Protein AF-A0A821PG09-F1 (afdb_monomer)

InterPro domains:
  IPR049012 Mutator-like transposase domain [PF20700] (2-103)

Solvent-accessible surface area (backbone atoms only — not comparable to full-atom values): 5964 Å² total; per-residue (Å²): 90,81,44,63,34,49,74,54,64,52,54,81,38,88,52,66,78,28,50,37,33,41,25,38,32,29,39,69,66,101,76,57,44,83,74,45,76,45,81,42,17,60,58,38,70,65,68,58,53,42,64,75,34,46,82,80,37,52,66,61,32,51,55,50,59,74,71,55,78,78,62,53,73,48,87,80,57,39,32,67,92,38,46,41,51,56,37,52,53,50,54,47,52,47,36,36,71,79,67,52,34,42,76,35,123

Nearest PDB structures (foldseek):
  3qbx-assembly1_B  TM=4.839E-01  e=1.180E-01  Pseudomonas aeruginosa
  4mo5-assembly2_C  TM=4.435E-01  e=9.162E-02  Pseudomonas aeruginosa
  4mo5-assembly2_D  TM=4.952E-01  e=1.726E-01  Pseudomonas aeruginosa
  8cp9-assembly1_B  TM=4.897E-01  e=1.959E-01  Pseudomonas aeruginosa
  4mo5-assembly1_A  TM=4.445E-01  e=1.340E-01  Pseudomonas aeruginosa

Radius of gyration: 17.49 Å; Cα contacts (8 Å, |Δi|>4): 167; chains: 1; bounding box: 33×31×52 Å

Structure (mmCIF, N/CA/C/O backbone):
data_AF-A0A821PG09-F1
#
_entry.id   AF-A0A821PG09-F1
#
loop_
_atom_site.group_PDB
_atom_site.id
_atom_site.type_symbol
_atom_site.label_atom_id
_atom_site.label_alt_id
_atom_site.label_comp_id
_atom_site.label_asym_id
_atom_site.label_entity_id
_atom_site.label_seq_id
_atom_site.pdbx_PDB_ins_code
_atom_site.Cartn_x
_atom_site.Cartn_y
_atom_site.Cartn_z
_atom_site.occupancy
_atom_site.B_iso_or_equiv
_atom_site.auth_seq_id
_atom_site.auth_comp_id
_atom_site.auth_asym_id
_atom_site.auth_atom_id
_atom_site.pdbx_PDB_model_num
ATOM 1 N N . ARG A 1 1 ? -10.779 -13.554 16.716 1.00 84.00 1 ARG A N 1
ATOM 2 C CA . ARG A 1 1 ? -10.642 -12.511 17.775 1.00 84.00 1 ARG A CA 1
ATOM 3 C C . ARG A 1 1 ? -11.046 -11.148 17.204 1.00 84.00 1 ARG A C 1
ATOM 5 O O . ARG A 1 1 ? -10.870 -10.964 16.005 1.00 84.00 1 ARG A O 1
ATOM 12 N N . LYS A 1 2 ? -11.604 -10.231 18.007 1.00 90.44 2 LYS A N 1
ATOM 13 C CA . LYS A 1 2 ? -11.978 -8.864 17.584 1.00 90.44 2 LYS A CA 1
ATOM 14 C C . LYS A 1 2 ? -11.140 -7.854 18.371 1.00 90.44 2 LYS A C 1
ATOM 16 O O . LYS A 1 2 ? -11.010 -8.026 19.578 1.00 90.44 2 LYS A O 1
ATOM 21 N N . ILE A 1 3 ? -10.547 -6.876 17.692 1.00 91.06 3 ILE A N 1
ATOM 22 C CA . ILE A 1 3 ? -9.675 -5.857 18.297 1.00 91.06 3 ILE A CA 1
ATOM 23 C C . ILE A 1 3 ? -10.156 -4.483 17.844 1.00 91.06 3 ILE A C 1
ATOM 25 O O . ILE A 1 3 ? -10.346 -4.283 16.646 1.00 91.06 3 ILE A O 1
ATOM 29 N N . THR A 1 4 ? -10.334 -3.557 18.783 1.00 93.75 4 THR A N 1
ATOM 30 C CA . THR A 1 4 ? -10.611 -2.152 18.465 1.00 93.75 4 THR A CA 1
ATOM 31 C C . THR A 1 4 ? -9.329 -1.471 18.006 1.00 93.75 4 THR A C 1
ATOM 33 O O . THR A 1 4 ? -8.317 -1.500 18.713 1.00 93.75 4 THR A O 1
ATOM 36 N N . ALA A 1 5 ? -9.367 -0.890 16.815 1.00 94.25 5 ALA A N 1
ATOM 37 C CA . ALA A 1 5 ? -8.224 -0.268 16.175 1.00 94.25 5 ALA A CA 1
ATOM 38 C C . ALA A 1 5 ? -8.680 0.910 15.312 1.00 94.25 5 ALA A C 1
ATOM 40 O O . ALA A 1 5 ? -9.775 0.890 14.752 1.00 94.25 5 ALA A O 1
ATOM 41 N N . SER A 1 6 ? -7.821 1.912 15.176 1.00 93.06 6 SER A N 1
ATOM 42 C CA . SER A 1 6 ? -7.987 2.972 14.185 1.00 93.06 6 SER A CA 1
ATOM 43 C C . SER A 1 6 ? -7.146 2.665 12.949 1.00 93.06 6 SER A C 1
ATOM 45 O O . SER A 1 6 ? -6.176 1.909 13.012 1.00 93.06 6 SER A O 1
ATOM 47 N N . GLY A 1 7 ? -7.545 3.213 11.806 1.00 91.56 7 GLY A N 1
ATOM 48 C CA . GLY A 1 7 ? -6.756 3.184 10.581 1.00 91.56 7 GLY A CA 1
ATOM 49 C C . GLY A 1 7 ? -6.442 4.606 10.147 1.00 91.56 7 GLY A C 1
ATOM 50 O O . GLY A 1 7 ? -7.313 5.464 10.261 1.00 91.56 7 GLY A O 1
ATOM 51 N N . ASP A 1 8 ? -5.227 4.836 9.666 1.00 90.12 8 ASP A N 1
ATOM 52 C CA . ASP A 1 8 ? -4.817 6.113 9.076 1.00 90.12 8 ASP A CA 1
ATOM 53 C C . ASP A 1 8 ? -3.886 5.859 7.879 1.00 90.12 8 ASP A C 1
ATOM 55 O O . ASP A 1 8 ? -3.425 4.734 7.644 1.00 90.12 8 ASP A O 1
ATOM 59 N N . GLY A 1 9 ? -3.620 6.890 7.084 1.00 89.31 9 GLY A N 1
ATOM 60 C CA . GLY A 1 9 ? -2.717 6.813 5.951 1.00 89.31 9 GLY A CA 1
ATOM 61 C C . GLY A 1 9 ? -2.070 8.140 5.584 1.00 89.31 9 GLY A C 1
ATOM 62 O O . GLY A 1 9 ? -2.632 9.222 5.719 1.00 89.31 9 GLY A O 1
ATOM 63 N N . THR A 1 10 ? -0.860 8.047 5.044 1.00 88.94 10 THR A N 1
ATOM 64 C CA . THR A 1 10 ? -0.066 9.191 4.605 1.00 88.94 10 THR A CA 1
ATOM 65 C C . THR A 1 10 ? 0.453 9.002 3.187 1.00 88.94 10 THR A C 1
ATOM 67 O O . THR A 1 10 ? 0.764 7.893 2.744 1.00 88.94 10 THR A O 1
ATOM 70 N N . TRP A 1 11 ? 0.570 10.108 2.456 1.00 87.19 11 TRP A N 1
ATOM 71 C CA . TRP A 1 11 ? 0.898 10.121 1.033 1.00 87.19 11 TRP A CA 1
ATOM 72 C C . TRP A 1 11 ? 2.135 10.977 0.772 1.00 87.19 11 TRP A C 1
ATOM 74 O O . TRP A 1 11 ? 2.291 12.044 1.362 1.00 87.19 11 TRP A O 1
ATOM 84 N N . GLN A 1 12 ? 2.981 10.563 -0.180 1.00 86.56 12 GLN A N 1
ATOM 85 C CA . GLN A 1 12 ? 4.212 11.292 -0.532 1.00 86.56 12 GLN A CA 1
ATOM 86 C C . GLN A 1 12 ? 3.950 12.761 -0.914 1.00 86.56 12 GLN A C 1
ATOM 88 O O . GLN A 1 12 ? 4.783 13.634 -0.685 1.00 86.56 12 GLN A O 1
ATOM 93 N N . LYS A 1 13 ? 2.797 13.033 -1.529 1.00 80.62 13 LYS A N 1
ATOM 94 C CA . LYS A 1 13 ? 2.304 14.377 -1.850 1.00 80.62 13 LYS A CA 1
ATOM 95 C C . LYS A 1 13 ? 0.853 14.457 -1.396 1.00 80.62 13 LYS A C 1
ATOM 97 O O . LYS A 1 13 ? 0.132 13.477 -1.566 1.00 80.62 13 LYS A O 1
ATOM 102 N N . ARG A 1 14 ? 0.403 15.587 -0.848 1.00 65.00 14 ARG A N 1
ATOM 103 C CA . ARG A 1 14 ? -1.021 15.774 -0.521 1.00 65.00 14 ARG A CA 1
ATOM 104 C C . ARG A 1 14 ? -1.846 15.909 -1.809 1.00 65.00 14 ARG A C 1
ATOM 106 O O . ARG A 1 14 ? -1.416 16.572 -2.750 1.00 65.00 14 ARG A O 1
ATOM 113 N N . GLY A 1 15 ? -3.032 15.301 -1.831 1.00 65.81 15 GLY A N 1
ATOM 114 C CA . GLY A 1 15 ? -3.993 15.394 -2.938 1.00 65.81 15 GLY A CA 1
ATOM 115 C C . GLY A 1 15 ? -3.949 14.224 -3.928 1.00 65.81 15 GLY A C 1
ATOM 116 O O . GLY A 1 15 ? -3.313 13.201 -3.703 1.00 65.81 15 GLY A O 1
ATOM 117 N N . PHE A 1 16 ? -4.649 14.363 -5.055 1.00 67.88 16 PHE A N 1
ATOM 118 C CA . PHE A 1 16 ? -4.896 13.267 -6.007 1.00 67.88 16 PHE A CA 1
ATOM 119 C C . PHE A 1 16 ? -3.672 12.818 -6.835 1.00 67.88 16 PHE A C 1
ATOM 121 O O . PHE A 1 16 ? -3.798 11.920 -7.671 1.00 67.88 16 PHE A O 1
ATOM 128 N N . SER A 1 17 ? -2.500 13.423 -6.617 1.00 79.19 17 SER A N 1
ATOM 129 C CA . SER A 1 17 ? -1.288 13.247 -7.429 1.00 79.19 17 SER A CA 1
ATOM 130 C C . SER A 1 17 ? -0.207 12.369 -6.789 1.00 79.19 17 SER A C 1
ATOM 132 O O . SER A 1 17 ? 0.845 12.154 -7.394 1.00 79.19 17 SER A O 1
ATOM 134 N N . SER A 1 18 ? -0.426 11.842 -5.582 1.00 87.62 18 SER A N 1
ATOM 135 C CA . SER A 1 18 ? 0.570 11.017 -4.889 1.00 87.62 18 SER A CA 1
ATOM 136 C C . SER A 1 18 ? 0.842 9.728 -5.657 1.00 87.62 18 SER A C 1
ATOM 138 O O . SER A 1 18 ? -0.078 9.043 -6.089 1.00 87.62 18 SER A O 1
ATOM 140 N N . LEU A 1 19 ? 2.105 9.355 -5.823 1.00 90.94 19 LEU A N 1
ATOM 141 C CA . LEU A 1 19 ? 2.459 8.087 -6.472 1.00 90.94 19 LEU A CA 1
ATOM 142 C C . LEU A 1 19 ? 2.637 6.952 -5.467 1.00 90.94 19 LEU A C 1
ATOM 144 O O . LEU A 1 19 ? 2.530 5.783 -5.831 1.00 90.94 19 LEU A O 1
ATOM 148 N N . HIS A 1 20 ? 2.887 7.313 -4.213 1.00 91.56 20 HIS A N 1
ATOM 149 C CA . HIS A 1 20 ? 3.173 6.400 -3.124 1.00 91.56 20 HIS A CA 1
ATOM 150 C C . HIS A 1 20 ? 2.463 6.867 -1.860 1.00 91.56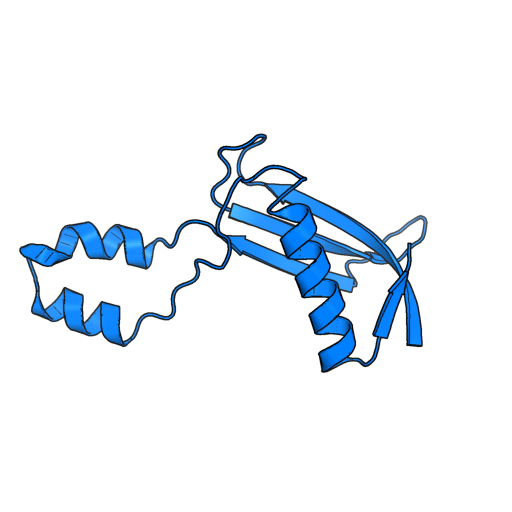 20 HIS A C 1
ATOM 152 O O . HIS A 1 20 ? 2.317 8.073 -1.628 1.00 91.56 20 HIS A O 1
ATOM 158 N N . GLY A 1 21 ? 2.099 5.909 -1.021 1.00 91.31 21 GLY A N 1
ATOM 159 C CA . GLY A 1 21 ? 1.792 6.174 0.371 1.00 91.31 21 GLY A CA 1
ATOM 160 C C . GLY A 1 21 ? 1.780 4.925 1.218 1.00 91.31 21 GLY A C 1
ATOM 161 O O . G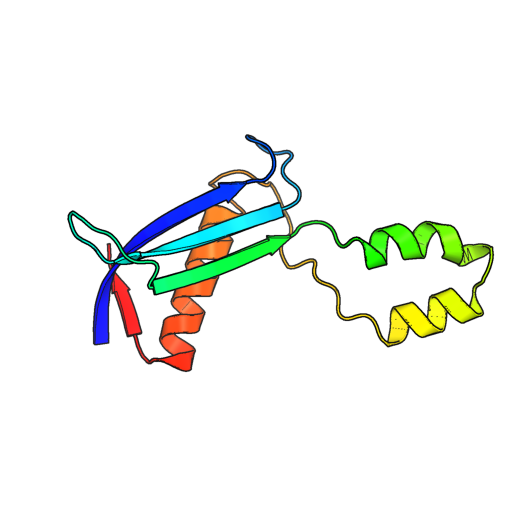LY A 1 21 ? 2.073 3.821 0.751 1.00 91.31 21 GLY A O 1
ATOM 162 N N . VAL A 1 22 ? 1.473 5.148 2.481 1.00 93.06 22 VAL A N 1
ATOM 163 C CA . VAL A 1 22 ? 1.480 4.150 3.534 1.00 93.06 22 VAL A CA 1
ATOM 164 C C . VAL A 1 22 ? 0.155 4.249 4.263 1.00 93.06 22 VAL A C 1
ATOM 166 O O . VAL A 1 22 ? -0.321 5.344 4.528 1.00 93.06 22 VAL A O 1
ATOM 169 N N . VAL A 1 23 ? -0.428 3.101 4.563 1.00 94.00 23 VAL A N 1
ATOM 170 C CA . VAL A 1 23 ? -1.557 2.963 5.479 1.00 94.00 23 VAL A CA 1
ATOM 171 C C . VAL A 1 23 ? -1.101 2.199 6.704 1.00 94.00 23 VAL A C 1
ATOM 173 O O . VAL A 1 23 ? -0.241 1.321 6.601 1.00 94.00 23 VAL A O 1
ATOM 176 N N . GLU A 1 24 ? -1.699 2.497 7.841 1.00 95.44 24 GLU A N 1
ATOM 177 C CA . GLU A 1 24 ? -1.422 1.833 9.101 1.00 95.44 24 GLU A CA 1
ATOM 178 C C . GLU A 1 24 ? -2.707 1.526 9.863 1.00 95.44 24 GLU A C 1
ATOM 180 O O . GLU A 1 24 ? -3.720 2.211 9.732 1.00 95.44 24 GLU A O 1
ATOM 185 N N . VAL A 1 25 ? -2.657 0.454 10.648 1.00 95.81 25 VAL A N 1
ATOM 186 C CA . VAL A 1 25 ? -3.654 0.128 11.664 1.00 95.81 25 VAL A CA 1
ATOM 187 C C . VAL A 1 25 ? -2.999 0.327 13.017 1.00 95.81 25 VAL A C 1
ATOM 189 O O . VAL A 1 25 ? -1.948 -0.251 13.297 1.00 95.81 25 VAL A O 1
ATOM 192 N N . LEU A 1 26 ? -3.635 1.120 13.866 1.00 95.25 26 LEU A N 1
ATOM 193 C CA . LEU A 1 26 ? -3.141 1.522 15.171 1.00 95.25 26 LEU A CA 1
ATOM 194 C C . LEU A 1 26 ? -4.013 0.918 16.278 1.00 95.25 26 LEU A C 1
ATOM 196 O O . LEU A 1 26 ? -5.234 0.819 16.154 1.00 95.25 26 LEU A O 1
ATOM 200 N N . SER A 1 27 ? -3.401 0.517 17.390 1.00 93.62 27 SER A N 1
ATOM 201 C CA . SER A 1 27 ? -4.142 0.099 18.581 1.00 93.62 27 SER A CA 1
ATOM 202 C C . SER A 1 27 ? -4.859 1.284 19.219 1.00 93.62 27 SER A C 1
ATOM 204 O O . SER A 1 27 ? -4.291 2.371 19.305 1.00 93.62 27 SER A O 1
ATOM 206 N N . ASN A 1 28 ? -6.046 1.058 19.778 1.00 90.06 28 ASN A N 1
ATOM 207 C CA . ASN A 1 28 ? -6.746 2.102 20.519 1.00 90.06 28 ASN A CA 1
ATOM 208 C C . ASN A 1 28 ? -6.054 2.436 21.861 1.00 90.06 28 ASN A C 1
ATOM 210 O O . ASN A 1 28 ? -5.570 1.533 22.547 1.00 90.06 28 ASN A O 1
ATOM 214 N N . GLY A 1 29 ? -6.043 3.714 22.253 1.00 87.12 29 GLY A N 1
ATOM 215 C CA . GLY A 1 29 ? -5.504 4.189 23.536 1.00 87.12 29 GLY A CA 1
ATOM 216 C C . GLY A 1 29 ? -4.651 5.463 23.427 1.00 87.12 29 GLY A C 1
ATOM 217 O O . GLY A 1 29 ? -4.311 5.884 22.323 1.00 87.12 29 GLY A O 1
ATOM 218 N N . PRO A 1 30 ? -4.267 6.075 24.566 1.00 86.25 30 PRO A N 1
ATOM 219 C CA . PRO A 1 30 ? -3.507 7.333 24.598 1.00 86.25 30 PRO A CA 1
ATOM 220 C C . PRO A 1 30 ? -2.082 7.201 24.038 1.00 86.25 30 PRO A C 1
ATOM 222 O O . PRO A 1 30 ? -1.463 8.192 23.663 1.00 86.25 30 PRO A O 1
ATOM 225 N N . THR A 1 31 ? -1.556 5.978 23.961 1.00 90.38 31 THR A N 1
ATOM 226 C CA . THR A 1 31 ? -0.279 5.665 23.314 1.00 90.38 31 THR A CA 1
ATOM 227 C C . THR A 1 31 ? -0.516 4.559 22.299 1.00 90.38 31 THR A C 1
ATOM 229 O O . THR A 1 31 ? -0.292 3.376 22.568 1.00 90.38 31 THR A O 1
ATOM 232 N N . ALA A 1 32 ? -1.050 4.952 21.147 1.00 91.94 32 ALA A N 1
ATOM 233 C CA . ALA A 1 32 ? -1.339 4.040 20.057 1.00 91.94 32 ALA A CA 1
ATOM 234 C C . ALA A 1 32 ? -0.052 3.370 19.543 1.00 91.94 32 ALA A C 1
ATOM 236 O O . ALA A 1 32 ? 0.989 4.010 19.393 1.00 91.94 32 ALA A O 1
ATOM 237 N N . LYS A 1 33 ? -0.123 2.064 19.277 1.00 93.81 33 LYS A N 1
ATOM 238 C CA . LYS A 1 33 ? 0.955 1.274 18.676 1.00 93.81 33 LYS A CA 1
ATOM 239 C C . LYS A 1 33 ? 0.553 0.854 17.273 1.00 93.81 33 LYS A C 1
ATOM 241 O O . LYS A 1 33 ? -0.598 0.484 17.056 1.00 93.81 33 LYS A O 1
ATOM 246 N N . VAL A 1 34 ? 1.511 0.833 16.352 1.00 95.25 34 VAL A N 1
ATOM 247 C CA . VAL A 1 34 ? 1.300 0.288 15.006 1.00 95.25 34 VAL A CA 1
ATOM 248 C C . VAL A 1 34 ? 1.118 -1.225 15.106 1.00 95.25 34 VAL A C 1
ATOM 250 O O . VAL A 1 34 ? 2.016 -1.943 15.542 1.00 95.25 34 VAL A O 1
ATOM 253 N N . LEU A 1 35 ? -0.069 -1.698 14.737 1.00 94.69 35 LEU A N 1
ATOM 254 C CA . LEU A 1 35 ? -0.423 -3.115 14.683 1.00 94.69 35 LEU A CA 1
ATOM 255 C C . LEU A 1 35 ? -0.130 -3.715 13.312 1.00 94.69 35 LEU A C 1
ATOM 257 O O . LEU A 1 35 ? 0.218 -4.890 13.224 1.00 94.69 35 LEU A O 1
ATOM 261 N N . ASP A 1 36 ? -0.318 -2.929 12.253 1.00 96.19 36 ASP A N 1
ATOM 262 C CA . ASP A 1 36 ? -0.036 -3.350 10.888 1.00 96.19 36 ASP A CA 1
ATOM 263 C C . ASP A 1 36 ? 0.213 -2.141 9.974 1.00 96.19 36 ASP A C 1
ATOM 265 O O . ASP A 1 36 ? -0.294 -1.054 10.241 1.00 96.19 36 ASP A O 1
ATOM 269 N N . LEU A 1 37 ? 0.963 -2.328 8.885 1.00 96.25 37 LEU A N 1
ATOM 270 C CA . LEU A 1 37 ? 1.253 -1.277 7.905 1.00 96.25 37 LEU A CA 1
ATOM 271 C C . LEU A 1 37 ? 1.315 -1.803 6.470 1.00 96.25 37 LEU A C 1
ATOM 273 O O . LEU A 1 37 ? 1.720 -2.936 6.203 1.00 96.25 37 LEU A O 1
ATOM 277 N N . GLY A 1 38 ? 0.930 -0.980 5.504 1.00 95.12 38 GLY A N 1
ATOM 278 C CA . GLY A 1 38 ? 0.887 -1.356 4.096 1.00 95.12 38 GLY A CA 1
ATOM 279 C C . GLY A 1 38 ? 1.339 -0.221 3.203 1.00 95.12 38 GLY A C 1
ATOM 280 O O . GLY A 1 38 ? 0.863 0.900 3.322 1.00 95.12 38 GLY A O 1
ATOM 281 N N . ARG A 1 39 ? 2.226 -0.517 2.254 1.00 93.75 39 ARG A N 1
ATOM 282 C CA . ARG A 1 39 ? 2.596 0.437 1.210 1.00 93.75 39 ARG A CA 1
ATOM 283 C C . ARG A 1 39 ? 1.647 0.311 0.026 1.00 93.75 39 ARG A C 1
ATOM 285 O O . ARG A 1 39 ? 1.417 -0.794 -0.469 1.00 93.75 39 ARG A O 1
ATOM 292 N N . LEU A 1 40 ? 1.189 1.444 -0.489 1.00 93.06 40 LEU A N 1
ATOM 293 C CA . LEU A 1 40 ? 0.515 1.542 -1.774 1.00 93.06 40 LEU A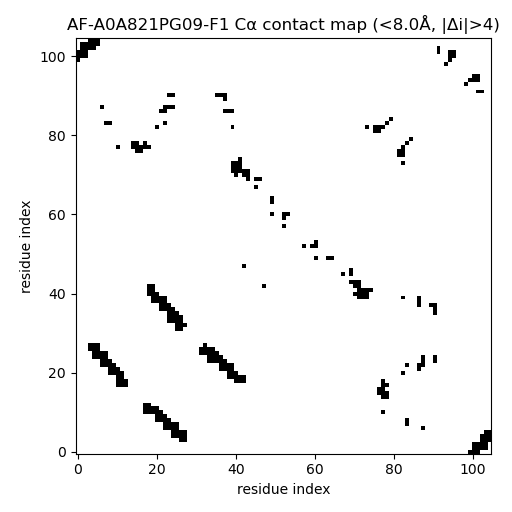 CA 1
ATOM 294 C C . LEU A 1 40 ? 1.380 2.304 -2.769 1.00 93.06 40 LEU A C 1
ATOM 296 O O . LEU A 1 40 ? 1.954 3.346 -2.450 1.00 93.06 40 LEU A O 1
ATOM 300 N N . SER A 1 41 ? 1.458 1.785 -3.987 1.00 92.94 41 SER A N 1
ATOM 301 C CA . SER A 1 41 ? 2.255 2.362 -5.056 1.00 92.94 41 SER A CA 1
ATOM 302 C C . SER A 1 41 ? 1.523 2.322 -6.388 1.00 92.94 41 SER A C 1
ATOM 304 O O . SER A 1 41 ? 1.018 1.280 -6.804 1.00 92.94 41 SER A O 1
ATOM 306 N N . LYS A 1 42 ? 1.528 3.463 -7.077 1.00 91.88 42 LYS A N 1
ATOM 307 C CA . LYS A 1 42 ? 1.037 3.649 -8.449 1.00 91.88 42 LYS A CA 1
ATOM 308 C C . LYS A 1 42 ? 2.169 3.660 -9.476 1.00 91.88 42 LYS A C 1
ATOM 310 O O . LYS A 1 42 ? 1.914 3.702 -10.675 1.00 91.88 42 LYS A O 1
ATOM 315 N N . LYS A 1 43 ? 3.425 3.671 -9.018 1.00 91.81 43 LYS A N 1
ATOM 316 C CA . LYS A 1 43 ? 4.611 3.725 -9.876 1.00 91.81 43 LYS A CA 1
ATOM 317 C C . LYS A 1 43 ? 5.676 2.751 -9.388 1.00 91.81 43 LYS A C 1
ATOM 319 O O . LYS A 1 43 ? 5.905 2.618 -8.191 1.00 91.81 43 LYS A O 1
ATOM 324 N N . CYS A 1 44 ? 6.365 2.105 -10.319 1.00 94.25 44 CYS A N 1
ATOM 325 C CA . CYS A 1 44 ? 7.567 1.337 -10.024 1.00 94.25 44 CYS A CA 1
ATOM 326 C C . CYS A 1 44 ? 8.765 1.995 -10.714 1.00 94.25 44 CYS A C 1
ATOM 328 O O . CYS A 1 44 ? 8.707 2.325 -11.904 1.00 94.25 44 CYS A O 1
ATOM 330 N N . SER A 1 45 ? 9.842 2.210 -9.958 1.00 92.50 45 SER A N 1
ATOM 331 C CA . SER A 1 45 ? 11.089 2.795 -10.459 1.00 92.50 45 SER A CA 1
ATOM 332 C C . SER A 1 45 ? 11.715 1.918 -11.543 1.00 92.50 45 SER A C 1
ATOM 334 O O . SER A 1 45 ? 12.066 2.440 -12.597 1.00 92.50 45 SER A O 1
ATOM 336 N N . ILE A 1 46 ? 11.750 0.596 -11.339 1.00 94.38 46 ILE A N 1
ATOM 337 C CA . ILE A 1 46 ? 12.276 -0.370 -12.315 1.00 94.38 46 ILE A CA 1
ATOM 338 C C . ILE A 1 46 ? 11.450 -0.329 -13.601 1.00 94.38 46 ILE A C 1
ATOM 340 O O . ILE A 1 46 ? 12.020 -0.149 -14.671 1.00 94.38 46 ILE A O 1
ATOM 344 N N . CYS A 1 47 ? 10.114 -0.392 -13.525 1.00 93.81 47 CYS A N 1
ATOM 345 C CA . CYS A 1 47 ? 9.268 -0.257 -14.718 1.00 93.81 47 CYS A CA 1
ATOM 346 C C . CYS A 1 47 ? 9.507 1.059 -15.465 1.00 93.81 47 CYS A C 1
ATOM 348 O O . CYS A 1 47 ? 9.483 1.077 -16.691 1.00 93.81 47 CYS A O 1
ATOM 350 N N . THR A 1 48 ? 9.732 2.154 -14.735 1.00 92.94 48 THR A N 1
ATOM 351 C CA . THR A 1 48 ? 10.003 3.464 -15.341 1.00 92.94 48 THR A CA 1
ATOM 352 C C . THR A 1 48 ? 11.359 3.468 -16.047 1.00 92.94 48 THR A C 1
ATOM 354 O O . THR A 1 48 ? 11.445 3.924 -17.181 1.00 92.94 48 THR A O 1
ATOM 357 N N . GLY A 1 49 ? 12.401 2.928 -15.409 1.00 92.25 49 GLY A N 1
ATOM 358 C CA . GLY A 1 49 ? 13.740 2.813 -15.994 1.00 92.25 49 GLY A CA 1
ATOM 359 C C . GLY A 1 49 ? 13.794 1.847 -17.178 1.00 92.25 49 GLY A C 1
ATOM 360 O O . GLY A 1 49 ? 14.460 2.121 -18.165 1.00 92.25 49 GLY A O 1
ATOM 361 N N . LEU A 1 50 ? 13.015 0.763 -17.156 1.00 93.19 50 LEU A N 1
ATOM 362 C CA . LEU A 1 50 ? 12.910 -0.167 -18.285 1.00 93.19 50 LEU A CA 1
ATOM 363 C C . LEU A 1 50 ? 12.460 0.517 -19.587 1.00 93.19 50 LEU A C 1
ATOM 365 O O . LEU A 1 50 ? 12.779 0.029 -20.668 1.00 93.19 50 LEU A O 1
ATOM 369 N N . LEU A 1 51 ? 11.739 1.643 -19.511 1.00 89.19 51 LEU A N 1
ATOM 370 C CA . LEU A 1 51 ? 11.327 2.395 -20.699 1.00 89.19 51 LEU A CA 1
ATOM 371 C C . LEU A 1 51 ? 12.514 3.008 -21.448 1.00 89.19 51 LEU A C 1
ATOM 373 O O . LEU A 1 51 ? 12.461 3.075 -22.674 1.00 89.19 51 LEU A O 1
ATOM 377 N N . SER A 1 52 ? 13.571 3.433 -20.747 1.00 90.56 52 SER A N 1
ATO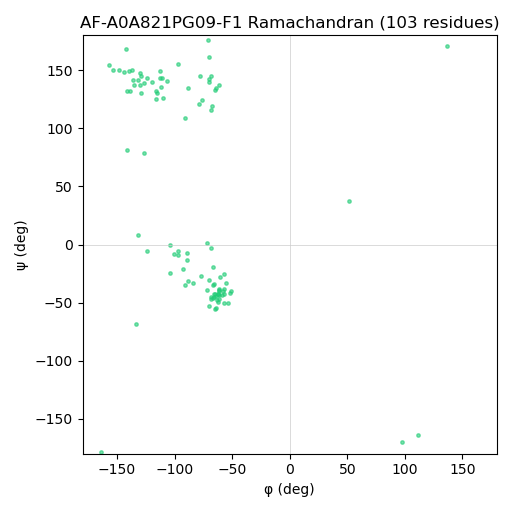M 378 C CA . SER A 1 52 ? 14.720 4.086 -21.385 1.00 90.56 52 SER A CA 1
ATOM 379 C C . SER A 1 52 ? 15.651 3.102 -22.088 1.00 90.56 52 SER A C 1
ATOM 381 O O . SER A 1 52 ? 16.292 3.484 -23.061 1.00 90.56 52 SER A O 1
ATOM 383 N N . ILE A 1 53 ? 15.696 1.842 -21.643 1.00 93.12 53 ILE A N 1
ATOM 384 C CA . ILE A 1 53 ? 16.562 0.810 -22.236 1.00 93.12 53 ILE A CA 1
ATOM 385 C C . ILE A 1 53 ? 15.853 -0.086 -23.256 1.00 93.12 53 ILE A C 1
ATOM 387 O O . ILE A 1 53 ? 16.500 -0.855 -23.958 1.00 93.12 53 ILE A O 1
ATOM 391 N N . LYS A 1 54 ? 14.521 0.019 -23.371 1.00 92.19 54 LYS A N 1
ATOM 392 C CA . LYS A 1 54 ? 13.694 -0.861 -24.213 1.00 92.19 54 LYS A CA 1
ATOM 393 C C . LYS A 1 54 ? 14.193 -0.976 -25.658 1.00 92.19 54 LYS A C 1
ATOM 395 O O . LYS A 1 54 ? 14.112 -2.057 -26.235 1.00 92.19 54 LYS A O 1
ATOM 400 N N . TYR A 1 55 ? 14.651 0.133 -26.237 1.00 93.38 55 TYR A N 1
ATOM 401 C CA . TYR A 1 55 ? 15.094 0.192 -27.633 1.00 93.38 55 TYR A CA 1
ATOM 402 C C . TYR A 1 55 ? 16.618 0.221 -27.788 1.00 93.38 55 TYR A C 1
ATOM 404 O O . TYR A 1 55 ? 17.111 -0.187 -28.833 1.00 93.38 55 TYR A O 1
ATOM 412 N N . SER A 1 56 ? 17.360 0.683 -26.776 1.00 94.75 56 SER A N 1
ATOM 413 C CA . SER A 1 56 ? 18.826 0.758 -26.823 1.00 94.75 56 SER A CA 1
ATOM 414 C C . SER A 1 56 ? 19.506 -0.557 -26.441 1.00 94.75 56 SER A C 1
ATOM 416 O O . SER A 1 56 ? 20.545 -0.875 -27.009 1.00 94.75 56 SER A O 1
ATOM 418 N N . ASP A 1 57 ? 18.914 -1.339 -25.534 1.00 95.50 57 ASP A N 1
ATOM 419 C CA . ASP A 1 57 ? 19.381 -2.679 -25.167 1.00 95.50 57 ASP A CA 1
ATOM 420 C C . ASP A 1 57 ? 18.188 -3.632 -24.937 1.00 95.50 57 ASP A C 1
ATOM 422 O O . ASP A 1 57 ? 17.761 -3.883 -23.800 1.00 95.50 57 ASP A O 1
ATOM 426 N N . PRO A 1 58 ? 17.615 -4.190 -26.024 1.00 94.56 58 PRO A N 1
ATOM 427 C CA . PRO A 1 58 ? 16.474 -5.101 -25.940 1.00 94.56 58 PRO A CA 1
ATOM 428 C C . PRO A 1 58 ? 16.758 -6.380 -25.139 1.00 94.56 58 PRO A C 1
ATOM 430 O O . PRO A 1 58 ? 15.837 -6.951 -24.545 1.00 94.56 58 PRO A O 1
ATOM 433 N N . LYS A 1 59 ? 18.020 -6.835 -25.106 1.00 96.19 59 LYS A N 1
ATOM 434 C CA . LYS A 1 59 ? 18.418 -8.042 -24.374 1.00 96.19 59 LYS A CA 1
ATOM 435 C C . LYS A 1 59 ? 18.342 -7.786 -22.872 1.00 96.19 59 LYS A C 1
ATOM 437 O O . LYS A 1 59 ? 17.626 -8.500 -22.169 1.00 96.19 59 LYS A O 1
ATOM 442 N N . GLN A 1 60 ? 18.993 -6.724 -22.398 1.00 94.69 60 GLN A N 1
ATOM 443 C CA . GLN A 1 60 ? 18.940 -6.326 -20.993 1.00 94.69 60 GLN A CA 1
ATOM 444 C C . GLN A 1 60 ? 17.509 -5.976 -20.560 1.00 94.69 60 GLN A C 1
ATOM 446 O O . GLN A 1 60 ? 17.077 -6.373 -19.475 1.00 94.69 60 GLN A O 1
ATOM 451 N N . TYR A 1 61 ? 16.737 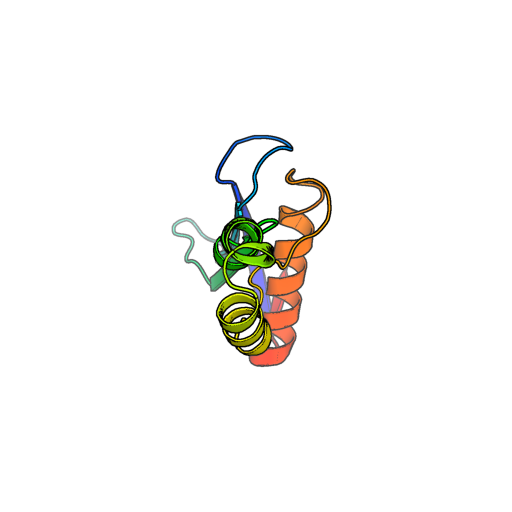-5.303 -21.423 1.00 95.88 61 TYR A N 1
ATOM 452 C CA . TYR A 1 61 ? 15.316 -5.045 -21.183 1.00 95.88 61 TYR A CA 1
ATOM 453 C C . TYR A 1 61 ? 14.549 -6.340 -20.887 1.00 95.88 61 TYR A C 1
ATOM 455 O O . TYR A 1 61 ? 13.827 -6.414 -19.888 1.00 95.88 61 TYR A O 1
ATOM 463 N N . SER A 1 62 ? 14.710 -7.366 -21.730 1.00 95.44 62 SER A N 1
ATOM 464 C CA . SER A 1 62 ? 14.011 -8.643 -21.560 1.00 95.44 62 SER A CA 1
ATOM 465 C C . SER A 1 62 ? 14.438 -9.367 -20.283 1.00 95.44 62 SER A C 1
ATOM 467 O O . SER A 1 62 ? 13.589 -9.899 -19.570 1.00 95.44 62 SER A O 1
ATOM 469 N N . GLU A 1 63 ? 15.734 -9.388 -19.971 1.00 96.38 63 GLU A N 1
ATOM 470 C CA . GLU A 1 63 ? 16.257 -10.054 -18.775 1.00 96.38 63 GLU A CA 1
ATOM 471 C C . GLU A 1 63 ? 15.721 -9.427 -17.484 1.00 96.38 63 GLU A C 1
ATOM 473 O O . GLU A 1 63 ? 15.237 -10.140 -16.599 1.00 96.38 63 GLU A O 1
ATOM 478 N N . ILE A 1 64 ? 15.758 -8.094 -17.388 1.00 94.88 64 ILE A N 1
ATOM 479 C CA . ILE A 1 64 ? 15.253 -7.374 -16.216 1.00 94.88 64 ILE A CA 1
ATOM 480 C C . ILE A 1 64 ? 13.735 -7.534 -16.124 1.00 94.88 64 ILE A C 1
ATOM 482 O O . ILE A 1 64 ? 13.228 -7.858 -15.054 1.00 94.88 64 ILE A O 1
ATOM 486 N N . LYS A 1 65 ? 13.001 -7.367 -17.233 1.00 94.81 65 LYS A N 1
ATOM 487 C CA . LYS A 1 65 ? 11.538 -7.514 -17.255 1.00 94.81 65 LYS A CA 1
ATOM 488 C C . LYS A 1 65 ? 11.088 -8.891 -16.767 1.00 94.81 65 LYS A C 1
ATOM 490 O O . LYS A 1 65 ? 10.143 -8.960 -15.989 1.00 94.81 65 LYS A O 1
ATOM 495 N N . ASN A 1 66 ? 11.765 -9.962 -17.181 1.00 95.44 66 ASN A N 1
ATOM 496 C CA . ASN A 1 66 ? 11.402 -11.331 -16.801 1.00 95.44 66 ASN A CA 1
ATOM 497 C C . ASN A 1 66 ? 11.669 -11.634 -15.321 1.00 95.44 66 ASN A C 1
ATOM 499 O O . ASN A 1 66 ? 10.957 -12.435 -14.722 1.00 95.44 66 ASN A O 1
ATOM 503 N N . LYS A 1 67 ? 12.681 -11.000 -14.720 1.00 95.56 67 LYS A N 1
ATOM 504 C CA . LYS A 1 67 ? 13.008 -11.161 -13.293 1.00 95.56 67 LYS A CA 1
ATOM 505 C C . LYS A 1 67 ? 12.261 -10.172 -12.393 1.00 95.56 67 LYS A C 1
ATOM 507 O O . LYS A 1 67 ? 12.277 -10.318 -11.173 1.00 95.56 67 LYS A O 1
ATOM 512 N N . HIS A 1 68 ? 11.640 -9.147 -12.970 1.00 95.00 68 HIS A N 1
ATOM 513 C CA . HIS A 1 68 ? 11.064 -8.049 -12.214 1.00 95.00 68 HIS A CA 1
ATOM 514 C C . HIS A 1 68 ? 9.710 -8.413 -11.598 1.00 95.00 68 HIS A C 1
ATOM 516 O O . HIS A 1 68 ? 8.732 -8.678 -12.293 1.00 95.00 68 HIS A O 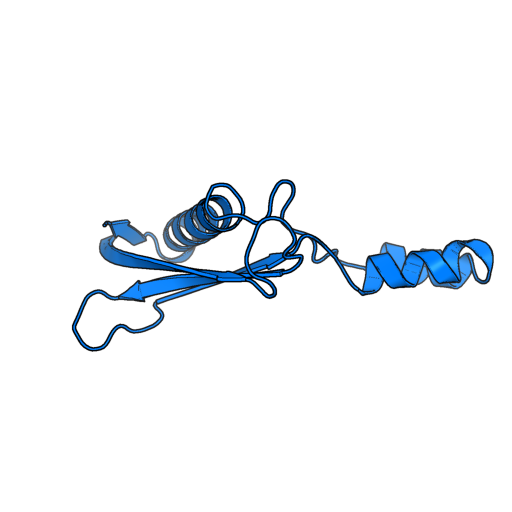1
ATOM 522 N N . GLN A 1 69 ? 9.633 -8.314 -10.273 1.00 95.56 69 GLN A N 1
ATOM 523 C CA . GLN A 1 69 ? 8.369 -8.316 -9.547 1.00 95.56 69 GLN A CA 1
ATOM 524 C C . GLN A 1 69 ? 7.885 -6.876 -9.387 1.00 95.56 69 GLN A C 1
ATOM 526 O O . GLN A 1 69 ? 8.481 -6.083 -8.656 1.00 95.56 69 GLN A O 1
ATOM 531 N N . CYS A 1 70 ? 6.823 -6.528 -10.113 1.00 94.19 70 CYS A N 1
ATOM 532 C CA . CYS A 1 70 ? 6.303 -5.169 -10.108 1.00 94.19 70 CYS A CA 1
ATOM 533 C C . CYS A 1 70 ? 5.768 -4.779 -8.733 1.00 94.19 70 CYS A C 1
ATOM 535 O O . CYS A 1 70 ? 4.980 -5.484 -8.110 1.00 94.19 70 CYS A O 1
ATOM 537 N N . GLU A 1 71 ? 6.175 -3.596 -8.296 1.00 92.69 71 GLU A N 1
ATOM 538 C CA . GLU A 1 71 ? 5.773 -3.027 -7.017 1.00 92.69 71 GLU A CA 1
ATOM 539 C C . GLU A 1 71 ? 4.493 -2.187 -7.085 1.00 92.69 71 GLU A C 1
ATOM 541 O O . GLU A 1 71 ? 4.001 -1.729 -6.051 1.00 92.69 71 GLU A O 1
ATOM 546 N N . VAL A 1 72 ? 3.969 -1.938 -8.289 1.00 94.25 72 VAL A N 1
ATOM 547 C CA . VAL A 1 72 ? 2.688 -1.249 -8.452 1.00 94.25 72 VAL A CA 1
ATOM 548 C C . VAL A 1 72 ? 1.591 -2.159 -7.932 1.00 94.25 72 VAL A C 1
ATOM 550 O O . VAL A 1 72 ? 1.371 -3.251 -8.445 1.00 94.25 72 VAL A O 1
ATOM 553 N N . ASN A 1 73 ? 0.884 -1.682 -6.920 1.00 93.81 73 ASN A N 1
ATOM 554 C CA . ASN A 1 73 ? -0.200 -2.416 -6.289 1.00 93.81 73 ASN A CA 1
ATOM 555 C C . ASN A 1 73 ? -1.458 -1.556 -6.136 1.00 93.81 73 ASN A C 1
ATOM 557 O O . ASN A 1 73 ? -2.401 -1.970 -5.471 1.00 93.81 73 ASN A O 1
ATOM 561 N N . HIS A 1 74 ? -1.503 -0.358 -6.717 1.00 91.56 74 HIS A N 1
ATOM 562 C CA . HIS A 1 74 ? -2.678 0.502 -6.684 1.00 91.56 74 HIS A CA 1
ATOM 563 C C . HIS A 1 74 ? -2.968 1.104 -8.052 1.00 91.56 74 HIS A C 1
ATOM 565 O O . HIS A 1 74 ? -2.066 1.593 -8.731 1.00 91.56 74 HIS A O 1
ATOM 571 N N . VAL A 1 75 ? -4.246 1.108 -8.420 1.00 86.50 75 VAL A N 1
ATOM 572 C CA . VAL A 1 75 ? -4.772 1.722 -9.642 1.00 86.50 75 VAL A CA 1
ATOM 573 C C . VAL A 1 75 ? -5.897 2.669 -9.229 1.00 86.50 75 VAL A C 1
ATOM 575 O O . VAL A 1 75 ? -6.678 2.344 -8.341 1.00 86.50 75 VAL A O 1
ATOM 578 N N . GLY A 1 76 ? -5.972 3.846 -9.851 1.00 82.69 76 GLY A N 1
ATOM 579 C CA . GLY A 1 76 ? -6.973 4.869 -9.531 1.00 82.69 76 GLY A CA 1
ATOM 580 C C . GLY A 1 76 ? -6.386 6.123 -8.879 1.00 82.69 76 GLY A C 1
ATOM 581 O O . GLY A 1 76 ? -5.182 6.386 -8.958 1.00 82.69 76 GLY A O 1
ATOM 582 N N . SER A 1 77 ? -7.244 6.944 -8.271 1.00 76.62 77 SER A N 1
ATOM 583 C CA . SER A 1 77 ? -6.836 8.206 -7.639 1.00 76.62 77 SER A CA 1
ATOM 584 C C . SER A 1 77 ? -6.022 7.960 -6.365 1.00 76.62 77 SER A C 1
ATOM 586 O O . SER A 1 77 ? -6.036 6.858 -5.815 1.00 76.62 77 SER A O 1
ATOM 588 N N . SER A 1 78 ? -5.287 8.975 -5.914 1.00 72.06 78 SER A N 1
ATOM 589 C CA . SER A 1 78 ? -4.423 8.872 -4.726 1.00 72.06 78 SER A CA 1
ATOM 590 C C . SER A 1 78 ? -5.049 9.398 -3.439 1.00 72.06 78 SER A C 1
ATOM 592 O O . SER A 1 78 ? -4.445 9.299 -2.380 1.00 72.06 78 SER A O 1
ATOM 594 N N . GLY A 1 79 ? -6.24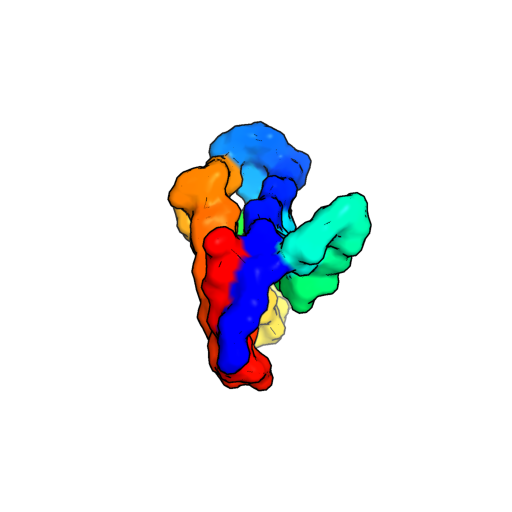4 9.983 -3.538 1.00 67.00 79 GLY A N 1
ATOM 595 C CA . GLY A 1 79 ? -6.944 10.543 -2.389 1.00 67.00 79 GLY A CA 1
ATOM 596 C C . GLY A 1 79 ? -7.476 9.477 -1.428 1.00 67.00 79 GLY A C 1
ATOM 597 O O . GLY A 1 79 ? -7.430 8.273 -1.705 1.00 67.00 79 GLY A O 1
ATOM 598 N N . THR A 1 80 ? -8.047 9.968 -0.328 1.00 60.69 80 THR A N 1
ATOM 599 C CA . THR A 1 80 ? -8.640 9.195 0.776 1.00 60.69 80 THR A CA 1
ATOM 600 C C . THR A 1 80 ? -9.653 8.154 0.288 1.00 60.69 80 THR A C 1
ATOM 602 O O . THR A 1 80 ? -9.595 6.989 0.664 1.00 60.69 80 THR A O 1
ATOM 605 N N . ALA A 1 81 ? -10.499 8.509 -0.682 1.00 68.62 81 ALA A N 1
ATOM 606 C CA . ALA A 1 81 ? -11.515 7.611 -1.242 1.00 68.62 81 ALA A CA 1
ATOM 607 C C . ALA A 1 81 ? -10.970 6.417 -2.062 1.00 68.62 81 ALA A C 1
ATOM 609 O O . ALA A 1 81 ? -11.758 5.616 -2.557 1.00 68.62 81 ALA A O 1
ATOM 610 N N . SER A 1 82 ? -9.653 6.298 -2.261 1.00 82.69 82 SER A N 1
ATOM 611 C CA . SER A 1 82 ? -9.068 5.286 -3.147 1.00 82.69 82 SER A CA 1
ATOM 612 C C . SER A 1 82 ? -7.884 4.563 -2.506 1.00 82.69 82 SER A C 1
ATOM 614 O O . SER A 1 82 ? -8.011 3.384 -2.183 1.00 82.69 82 SER A O 1
ATOM 616 N N . MET A 1 83 ? -6.745 5.229 -2.274 1.00 87.56 83 MET A N 1
ATOM 617 C CA . MET A 1 83 ? -5.562 4.544 -1.728 1.00 87.56 83 MET A CA 1
ATOM 618 C C . MET A 1 83 ? -5.732 4.176 -0.252 1.00 87.56 83 MET A C 1
ATOM 620 O O . MET A 1 83 ? -5.327 3.090 0.153 1.00 87.56 83 MET A O 1
ATOM 624 N N . GLU A 1 84 ? -6.349 5.048 0.544 1.00 86.31 84 GLU A N 1
ATOM 625 C CA . GLU A 1 84 ? -6.570 4.798 1.971 1.00 86.31 84 GLU A CA 1
ATOM 626 C C . GLU A 1 84 ? -7.521 3.621 2.171 1.00 86.31 84 GLU A C 1
ATOM 628 O O . GLU A 1 84 ? -7.146 2.611 2.759 1.00 86.31 84 GLU A O 1
ATOM 633 N N . VAL A 1 85 ? -8.709 3.703 1.565 1.00 88.25 85 VAL A N 1
ATOM 634 C CA . VAL A 1 85 ? -9.736 2.657 1.625 1.00 88.25 85 VAL A CA 1
ATOM 635 C C . VAL A 1 85 ? -9.184 1.323 1.117 1.00 88.25 85 VAL A C 1
ATOM 637 O O . VAL A 1 85 ? -9.262 0.314 1.821 1.00 88.25 85 VAL A O 1
ATOM 640 N N . ALA A 1 86 ? -8.554 1.298 -0.064 1.00 91.25 86 ALA A N 1
ATOM 641 C CA . ALA A 1 86 ? -7.965 0.072 -0.605 1.00 91.25 86 ALA A CA 1
ATOM 642 C C . ALA A 1 86 ? -6.853 -0.486 0.296 1.00 91.25 86 ALA A C 1
ATOM 644 O O . ALA A 1 86 ? -6.727 -1.702 0.457 1.00 91.25 86 ALA A O 1
ATOM 645 N N . GLY A 1 87 ? -6.048 0.394 0.891 1.00 93.06 87 GLY A N 1
ATOM 646 C CA . GLY A 1 87 ? -5.000 0.032 1.829 1.00 93.06 87 GLY A CA 1
ATOM 647 C C . GLY A 1 87 ? -5.552 -0.610 3.095 1.00 93.06 87 GLY A C 1
ATOM 648 O O . GLY A 1 87 ? -5.175 -1.736 3.416 1.00 93.06 87 GLY A O 1
ATOM 649 N N . ILE A 1 88 ? -6.481 0.060 3.775 1.00 92.81 88 ILE A N 1
ATOM 650 C CA . ILE A 1 88 ? -7.111 -0.433 5.004 1.00 92.81 88 ILE A CA 1
ATOM 651 C C . ILE A 1 88 ? -7.811 -1.773 4.761 1.00 92.81 88 ILE A C 1
ATOM 653 O O . ILE A 1 88 ? -7.603 -2.720 5.523 1.00 92.81 88 ILE A O 1
ATOM 657 N N . HIS A 1 89 ? -8.545 -1.925 3.653 1.00 93.00 89 HIS A N 1
ATOM 658 C CA . HIS A 1 89 ? -9.152 -3.211 3.295 1.00 93.00 89 HIS A CA 1
ATOM 659 C C . HIS A 1 89 ? -8.120 -4.338 3.161 1.00 93.00 89 HIS A C 1
ATOM 661 O O . HIS A 1 89 ? -8.375 -5.458 3.613 1.00 93.00 89 HIS A O 1
ATOM 667 N N . ARG A 1 90 ? -6.943 -4.061 2.584 1.00 95.50 90 ARG A N 1
ATOM 668 C CA . ARG A 1 90 ? -5.856 -5.048 2.482 1.00 95.50 90 ARG A CA 1
ATOM 669 C C . ARG A 1 90 ? -5.301 -5.430 3.848 1.00 95.50 90 ARG A C 1
ATOM 671 O O . ARG A 1 90 ? -5.102 -6.620 4.082 1.00 95.50 90 ARG A O 1
ATOM 678 N N . LEU A 1 91 ? -5.094 -4.465 4.746 1.00 96.00 91 LEU A N 1
ATOM 679 C CA . LEU A 1 91 ? -4.629 -4.736 6.114 1.00 96.00 91 LEU A CA 1
ATOM 680 C C . LEU A 1 91 ? -5.641 -5.597 6.882 1.00 96.00 91 LEU A C 1
ATOM 682 O O . LEU A 1 91 ? -5.282 -6.585 7.524 1.00 96.00 91 LEU A O 1
ATOM 686 N N . PHE A 1 92 ? -6.931 -5.294 6.742 1.00 94.88 92 PHE A N 1
ATOM 687 C CA . PHE A 1 92 ? -8.004 -6.043 7.397 1.00 94.88 92 PHE A CA 1
ATOM 688 C C . PHE A 1 92 ? -8.092 -7.479 6.868 1.00 94.88 92 PHE A C 1
ATOM 690 O O . PHE A 1 92 ? -8.182 -8.430 7.649 1.00 94.88 92 PHE A O 1
ATOM 697 N N . ALA A 1 93 ? -8.025 -7.655 5.545 1.00 95.44 93 ALA A N 1
ATOM 698 C CA . ALA A 1 93 ? -8.016 -8.974 4.920 1.00 95.44 93 ALA A CA 1
ATOM 699 C C . ALA A 1 93 ? -6.788 -9.796 5.342 1.00 95.44 93 ALA A C 1
ATOM 701 O O . ALA A 1 93 ? -6.923 -10.973 5.684 1.00 95.44 93 ALA A O 1
ATOM 702 N N . ARG A 1 94 ? -5.605 -9.169 5.383 1.00 96.38 94 ARG A N 1
ATOM 703 C CA . ARG A 1 94 ? -4.354 -9.798 5.819 1.00 96.38 94 ARG A CA 1
ATOM 704 C C . ARG A 1 94 ? -4.419 -10.263 7.270 1.00 96.38 94 ARG A C 1
ATOM 706 O O . ARG A 1 94 ? -4.079 -11.407 7.548 1.00 96.38 94 ARG A O 1
ATOM 713 N N . SER A 1 95 ? -4.910 -9.423 8.177 1.00 95.88 95 SER A N 1
ATOM 714 C CA . SER A 1 95 ? -5.062 -9.772 9.595 1.00 95.88 95 SER A CA 1
ATOM 715 C C . SER A 1 95 ? -6.013 -10.955 9.806 1.00 95.88 95 SER A C 1
ATOM 717 O O . SER A 1 95 ? -5.728 -11.875 10.580 1.00 95.88 95 SER A O 1
ATOM 719 N N . LYS A 1 96 ? -7.111 -11.004 9.040 1.00 95.75 96 LYS A N 1
ATOM 720 C CA . LYS A 1 96 ? -8.022 -12.153 9.050 1.00 95.75 96 LYS A CA 1
ATOM 721 C C . LYS A 1 96 ? -7.337 -13.423 8.540 1.00 95.75 96 LYS A C 1
ATOM 723 O O . LYS A 1 96 ? -7.511 -14.473 9.148 1.00 95.75 96 LYS A O 1
ATOM 728 N N . MET A 1 97 ? -6.574 -13.326 7.452 1.00 97.00 97 MET A N 1
ATOM 729 C CA . MET A 1 97 ? -5.901 -14.463 6.817 1.00 97.00 97 MET A CA 1
ATOM 730 C C . MET A 1 97 ? -4.765 -15.035 7.674 1.00 97.00 97 MET A C 1
ATOM 732 O O . MET A 1 97 ? -4.692 -16.245 7.845 1.00 97.00 97 MET A O 1
ATOM 736 N N . LEU A 1 98 ? -3.891 -14.179 8.209 1.00 95.88 98 LEU A N 1
ATOM 737 C CA . LEU A 1 98 ? -2.674 -14.606 8.907 1.00 95.88 98 LEU A CA 1
ATOM 738 C C . LEU A 1 98 ? -2.895 -14.862 10.402 1.00 95.88 98 LEU A C 1
ATOM 740 O O . LEU A 1 98 ? -2.236 -15.719 10.979 1.00 95.88 98 LEU A O 1
ATOM 744 N N . CYS A 1 99 ? -3.821 -14.129 11.030 1.00 93.25 99 CYS A N 1
ATOM 745 C CA . CYS A 1 99 ? -3.970 -14.109 12.490 1.00 93.25 99 CYS A CA 1
ATOM 746 C C . CYS A 1 99 ? -5.382 -14.482 12.973 1.00 93.25 99 CYS A C 1
ATOM 748 O O . CYS A 1 99 ? -5.616 -14.547 14.182 1.00 93.25 99 CYS A O 1
ATOM 750 N N . ASN A 1 100 ? -6.352 -14.680 12.068 1.00 94.62 100 ASN A N 1
ATOM 751 C CA . ASN A 1 100 ? -7.775 -14.850 12.401 1.00 94.62 100 ASN A CA 1
ATOM 752 C C . ASN A 1 100 ? -8.317 -13.727 13.324 1.00 94.62 100 ASN A C 1
ATOM 754 O O . ASN A 1 100 ? -9.125 -13.933 14.249 1.00 94.62 100 ASN A O 1
ATOM 758 N N . VAL A 1 101 ? -7.830 -12.506 13.082 1.00 93.88 101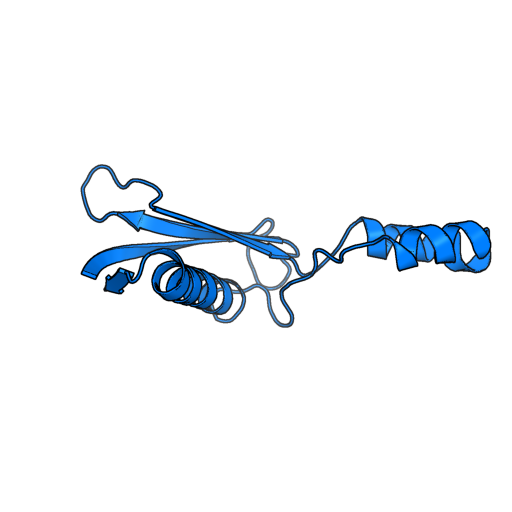 VAL A N 1
ATOM 759 C CA . VAL A 1 101 ? -8.210 -11.280 13.788 1.00 93.88 101 VAL A CA 1
ATOM 760 C C . VAL A 1 101 ? -9.082 -10.416 12.880 1.00 93.88 101 VAL A C 1
ATOM 762 O O . VAL A 1 101 ? -8.870 -10.327 11.675 1.00 93.88 101 VAL A O 1
ATOM 765 N N . LYS A 1 102 ? -10.099 -9.788 13.471 1.00 93.62 102 LYS A N 1
ATOM 766 C CA . LYS A 1 102 ? -10.934 -8.774 12.826 1.00 93.62 102 LYS A CA 1
ATOM 767 C C . LYS A 1 102 ? -10.731 -7.451 13.555 1.00 93.62 102 LYS A C 1
ATOM 769 O O . LYS A 1 102 ? -10.929 -7.401 14.772 1.00 93.62 102 LYS A O 1
ATOM 774 N N . TYR A 1 103 ? -10.368 -6.409 12.820 1.00 91.31 103 TYR A N 1
ATOM 775 C CA . TYR A 1 103 ? -10.352 -5.054 13.358 1.00 91.31 103 TYR A CA 1
ATOM 776 C C . TYR A 1 103 ? -11.771 -4.493 13.414 1.00 91.31 103 TYR A C 1
ATOM 778 O O . TYR A 1 103 ? -12.620 -4.811 12.578 1.00 91.31 103 TYR A O 1
ATOM 786 N N . ALA A 1 104 ? -12.026 -3.704 14.443 1.00 86.56 104 ALA A N 1
ATOM 787 C CA . ALA A 1 104 ? -13.271 -3.008 14.684 1.00 86.56 104 ALA A CA 1
ATOM 788 C C . ALA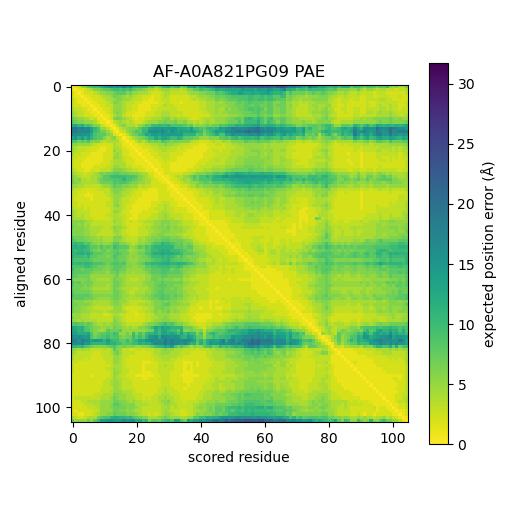 A 1 104 ? -12.965 -1.542 14.953 1.00 86.56 104 ALA A C 1
ATOM 790 O O . ALA A 1 104 ? -11.938 -1.249 15.565 1.00 86.56 104 ALA A O 1
ATOM 791 N N . GLN A 1 105 ? -13.859 -0.673 14.498 1.00 71.38 105 GLN A N 1
ATOM 792 C CA . GLN A 1 105 ? -13.823 0.747 14.808 1.00 71.38 105 GLN A CA 1
ATOM 793 C C . GLN A 1 105 ? -14.523 0.998 16.143 1.00 71.38 105 GLN A C 1
ATOM 795 O O . GLN A 1 105 ? -15.556 0.326 16.384 1.00 71.38 105 GLN A O 1
#

Mean predicted aligned error: 5.09 Å

Secondary structure (DSSP, 8-state):
-EEEEEEEEEESSSSTT-SEEEEEEEESSSS--EEEEEEEES--HHHHHHHHHTTT-HHHHHHHHHH--------S--SIIIIIHHHHHHHHHHHHHHH--EEE-

Foldseek 3Di:
DEAEWDKDKDFPDPFFPGQKIKIFIWHDDPDIDTPDMDIAGQDDPLVVVLVVCCPVPVPVSVVCVVVDDDPHDADDTPDCVGPRVVGVVVRQVVCCVPPVYHYDD

Organism: NCBI:txid392032

Sequence (105 aa):
RKITASGDGTWQKRGFSSLHGVVEVLSNGPTAKVLDLGRLSKKCSICTGLLSIKYSDPKQYSEIKNKHQCEVNHVGSSGTASMEVAGIHRLFARSKMLCNVKYAQ

pLDDT: mean 90.26, std 7.68, range [60.69, 97.0]